Protein AF-A0A1L7AGB0-F1 (afdb_monomer_lite)

Radius of gyration: 13.52 Å; chains: 1; bounding box: 29×33×43 Å

Structure (mmCIF, N/CA/C/O backbone):
data_AF-A0A1L7AGB0-F1
#
_entry.id   AF-A0A1L7AGB0-F1
#
loop_
_atom_site.group_PDB
_atom_site.id
_atom_site.type_symbol
_atom_site.label_atom_id
_atom_site.label_alt_id
_atom_site.label_comp_id
_atom_site.label_asym_id
_atom_site.label_entity_id
_atom_site.label_seq_id
_atom_site.pdbx_PDB_ins_code
_atom_site.Cartn_x
_atom_site.Cartn_y
_atom_site.Cartn_z
_atom_site.occupancy
_atom_site.B_iso_or_equiv
_atom_site.auth_seq_id
_atom_site.auth_comp_id
_atom_site.auth_asym_id
_atom_site.auth_atom_id
_atom_site.pdbx_PDB_model_num
ATOM 1 N N . MET A 1 1 ? 12.593 11.752 -10.319 1.00 77.06 1 MET A N 1
ATOM 2 C CA . MET A 1 1 ? 12.188 11.097 -9.053 1.00 77.06 1 MET A CA 1
ATOM 3 C C . MET A 1 1 ? 11.734 9.682 -9.376 1.00 77.06 1 MET A C 1
ATOM 5 O O . MET A 1 1 ? 11.074 9.529 -10.400 1.00 77.06 1 MET A O 1
ATOM 9 N N . PRO A 1 2 ? 12.125 8.665 -8.591 1.00 89.19 2 PRO A N 1
ATOM 10 C CA . PRO A 1 2 ? 11.697 7.292 -8.832 1.00 89.19 2 PRO A CA 1
ATOM 11 C C . PRO A 1 2 ? 10.186 7.118 -8.624 1.00 89.19 2 PRO A C 1
ATOM 13 O O . PRO A 1 2 ? 9.557 7.834 -7.844 1.00 89.19 2 PRO A O 1
ATOM 16 N N . SER A 1 3 ? 9.611 6.159 -9.348 1.00 91.56 3 SER A N 1
ATOM 17 C CA . SER A 1 3 ? 8.226 5.729 -9.160 1.00 91.56 3 SER A CA 1
ATOM 18 C C . SER A 1 3 ? 8.193 4.446 -8.343 1.00 91.56 3 SER A C 1
ATOM 20 O O . SER A 1 3 ? 9.056 3.584 -8.495 1.00 91.56 3 SER A O 1
ATOM 22 N N . PHE A 1 4 ? 7.177 4.306 -7.506 1.00 94.38 4 PHE A N 1
ATOM 23 C CA . PHE A 1 4 ? 6.950 3.132 -6.680 1.00 94.38 4 PHE A CA 1
ATOM 24 C C . PHE A 1 4 ? 5.540 2.613 -6.905 1.00 94.38 4 PHE A C 1
ATOM 26 O O . PHE A 1 4 ? 4.594 3.392 -7.021 1.00 94.38 4 PHE A O 1
ATOM 33 N N . ARG A 1 5 ? 5.410 1.291 -6.951 1.00 95.00 5 ARG A N 1
ATOM 34 C CA . ARG A 1 5 ? 4.146 0.568 -7.005 1.00 95.00 5 ARG A CA 1
ATOM 35 C C . ARG A 1 5 ? 3.895 -0.091 -5.661 1.00 95.00 5 ARG A C 1
ATOM 37 O O . ARG A 1 5 ? 4.692 -0.913 -5.218 1.00 95.00 5 ARG A O 1
ATOM 44 N N . LEU A 1 6 ? 2.787 0.265 -5.033 1.00 94.94 6 LEU A N 1
ATOM 45 C CA . LEU A 1 6 ? 2.278 -0.355 -3.827 1.00 94.94 6 LEU A CA 1
ATOM 46 C C . LEU A 1 6 ? 1.229 -1.388 -4.228 1.00 94.94 6 LEU A C 1
ATOM 48 O O . LEU A 1 6 ? 0.219 -1.061 -4.854 1.00 94.94 6 LEU A O 1
ATOM 52 N N . VAL A 1 7 ? 1.497 -2.641 -3.877 1.00 94.69 7 VAL A N 1
ATOM 53 C CA . VAL A 1 7 ? 0.666 -3.795 -4.216 1.00 94.69 7 VAL A CA 1
ATOM 54 C C . VAL A 1 7 ? 0.081 -4.366 -2.925 1.00 94.69 7 VAL A C 1
ATOM 56 O O . VAL A 1 7 ? 0.822 -4.957 -2.133 1.00 94.69 7 VAL A O 1
ATOM 59 N N . PRO A 1 8 ? -1.230 -4.197 -2.685 1.00 93.62 8 PRO A N 1
ATOM 60 C CA . PRO A 1 8 ? -1.932 -4.908 -1.625 1.00 93.62 8 PRO A CA 1
ATOM 61 C C . PRO A 1 8 ? -1.753 -6.418 -1.765 1.00 93.62 8 PRO A C 1
ATOM 63 O O . PRO A 1 8 ? -1.877 -6.960 -2.864 1.00 93.62 8 PRO A O 1
ATOM 66 N N . LEU A 1 9 ? -1.482 -7.114 -0.664 1.00 92.25 9 LEU A N 1
ATOM 67 C CA . LEU A 1 9 ? -1.395 -8.570 -0.669 1.00 92.25 9 LEU A CA 1
ATOM 68 C C . LEU A 1 9 ? -2.813 -9.164 -0.711 1.00 92.25 9 LEU A C 1
ATOM 70 O O . LEU A 1 9 ? -3.547 -9.011 0.268 1.00 92.25 9 LEU A O 1
ATOM 74 N N . PRO A 1 10 ? -3.208 -9.878 -1.788 1.00 87.75 10 PRO A N 1
ATOM 75 C CA . PRO A 1 10 ? -4.593 -10.325 -1.977 1.00 87.75 10 PRO A CA 1
ATOM 76 C C . PRO A 1 10 ? -5.112 -11.196 -0.829 1.00 87.75 10 PRO A C 1
ATOM 78 O O . PRO A 1 10 ? -6.257 -11.064 -0.408 1.00 87.75 10 PRO A O 1
ATOM 81 N N . SER A 1 11 ? -4.246 -12.045 -0.268 1.00 90.81 11 SER A N 1
ATOM 82 C CA . SER A 1 11 ? -4.578 -12.942 0.845 1.00 90.81 11 SER A CA 1
ATOM 83 C C . SER A 1 11 ? -4.812 -12.228 2.182 1.00 90.81 11 SER A C 1
ATOM 85 O O . SER A 1 11 ? -5.231 -12.872 3.137 1.00 90.81 11 SER A O 1
ATOM 87 N N . LEU A 1 12 ? -4.507 -10.929 2.275 1.00 91.81 12 LEU A N 1
ATOM 88 C CA . LEU A 1 12 ? -4.601 -10.128 3.499 1.00 91.81 12 LEU A CA 1
ATOM 89 C C . LEU A 1 12 ? -5.536 -8.922 3.338 1.00 91.81 12 LEU A C 1
ATOM 91 O O . LEU A 1 12 ? -5.533 -8.036 4.187 1.00 91.81 12 LEU A O 1
ATOM 95 N N . LEU A 1 13 ?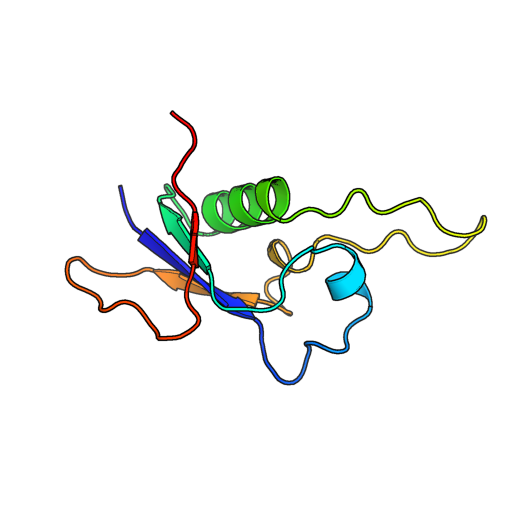 -6.345 -8.882 2.274 1.00 88.06 13 LEU A N 1
ATOM 96 C CA . LEU A 1 13 ? -7.333 -7.818 2.058 1.00 88.06 13 LEU A CA 1
ATOM 97 C C . LEU A 1 13 ? -8.492 -7.845 3.065 1.00 88.06 13 LEU A C 1
ATOM 99 O O . LEU A 1 13 ? -9.145 -6.825 3.262 1.00 88.06 13 LEU A O 1
ATOM 103 N N . ASP A 1 14 ? -8.726 -8.983 3.721 1.00 88.75 14 ASP A N 1
ATOM 104 C CA . ASP A 1 14 ? -9.719 -9.123 4.796 1.00 88.75 14 ASP A CA 1
ATOM 105 C C . ASP A 1 14 ? -9.197 -8.614 6.158 1.00 88.75 14 ASP A C 1
ATOM 107 O O . ASP A 1 14 ? -9.932 -8.582 7.143 1.00 88.75 14 ASP A O 1
ATOM 111 N N . ASP A 1 15 ? -7.924 -8.196 6.243 1.00 89.25 15 ASP A N 1
ATOM 112 C CA . ASP A 1 15 ? -7.356 -7.665 7.485 1.00 89.25 15 ASP A CA 1
ATOM 113 C C . ASP A 1 15 ? -8.117 -6.399 7.935 1.00 89.25 15 ASP A C 1
ATOM 115 O O . ASP A 1 15 ? -8.364 -5.503 7.119 1.00 89.25 15 ASP A O 1
ATOM 119 N N . PRO A 1 16 ? -8.483 -6.280 9.227 1.00 86.75 16 PRO A N 1
ATOM 120 C CA . PRO A 1 16 ? -9.271 -5.156 9.730 1.00 86.75 16 PRO A CA 1
ATOM 121 C C . PRO A 1 16 ? -8.609 -3.792 9.510 1.00 86.75 16 PRO A C 1
ATOM 123 O O . PRO A 1 16 ? -9.322 -2.787 9.449 1.00 86.75 16 PRO A O 1
ATOM 126 N N . ASP A 1 17 ? -7.284 -3.739 9.363 1.00 87.56 17 ASP A N 1
ATOM 127 C CA . ASP A 1 17 ? -6.565 -2.504 9.060 1.00 87.56 17 ASP A CA 1
ATOM 128 C C . ASP A 1 17 ? -6.950 -1.936 7.681 1.00 87.56 17 ASP A C 1
ATOM 130 O O . ASP A 1 17 ? -6.962 -0.719 7.507 1.00 87.56 17 ASP A O 1
ATOM 134 N N . TRP A 1 18 ? -7.396 -2.759 6.719 1.00 89.25 18 TRP A N 1
ATOM 135 C CA . TRP A 1 18 ? -7.889 -2.260 5.426 1.00 89.25 18 TRP A CA 1
ATOM 136 C C . TRP A 1 18 ? -9.123 -1.370 5.533 1.00 89.25 18 TRP A C 1
ATOM 138 O O . TRP A 1 18 ? -9.350 -0.537 4.659 1.00 89.25 18 TRP A O 1
ATOM 148 N N . ARG A 1 19 ? -9.874 -1.458 6.637 1.00 84.94 19 ARG A N 1
ATOM 149 C CA . ARG A 1 19 ? -10.997 -0.549 6.921 1.00 84.94 19 ARG A CA 1
ATOM 150 C C . ARG A 1 19 ? -10.543 0.898 7.126 1.00 84.94 19 ARG A C 1
ATOM 152 O O . ARG A 1 19 ? -11.377 1.798 7.062 1.00 84.94 19 ARG A O 1
ATOM 159 N N . ALA A 1 20 ? -9.251 1.127 7.378 1.00 83.62 20 ALA A N 1
ATOM 160 C CA . ALA A 1 20 ? -8.659 2.458 7.438 1.00 83.62 20 ALA A CA 1
ATOM 161 C C . ALA A 1 20 ? -8.335 3.044 6.055 1.00 83.62 20 ALA A C 1
ATOM 163 O O . ALA A 1 20 ? -7.872 4.181 5.997 1.00 83.62 20 ALA A O 1
ATOM 164 N N . SER A 1 21 ? -8.580 2.329 4.947 1.00 85.81 21 SER A N 1
ATOM 165 C CA . SER A 1 21 ? -8.338 2.850 3.603 1.00 85.81 21 SER A CA 1
ATOM 166 C C . SER A 1 21 ? -9.570 2.865 2.703 1.00 85.81 21 SER A C 1
ATOM 168 O O . SER A 1 21 ? -10.420 1.982 2.750 1.00 85.81 21 SER A O 1
ATOM 170 N N . THR A 1 22 ? -9.640 3.885 1.847 1.00 84.81 22 THR A N 1
ATOM 171 C CA . THR A 1 22 ? -10.699 4.060 0.847 1.00 84.81 22 THR A CA 1
ATOM 172 C C . THR A 1 22 ? -10.538 3.148 -0.372 1.00 84.81 22 THR A C 1
ATOM 174 O O . THR A 1 22 ? -11.480 3.009 -1.153 1.00 84.81 22 THR A O 1
ATOM 177 N N . ARG A 1 23 ? -9.365 2.524 -0.561 1.00 86.75 23 ARG A N 1
ATOM 178 C CA . ARG A 1 23 ? -9.055 1.677 -1.721 1.00 86.75 23 ARG A CA 1
ATOM 179 C C . ARG A 1 23 ? -8.235 0.452 -1.311 1.00 86.75 23 ARG A C 1
ATOM 181 O O . ARG A 1 23 ? -7.384 0.534 -0.437 1.00 86.75 23 ARG A O 1
ATOM 188 N N . GLN A 1 24 ? -8.464 -0.664 -2.003 1.00 89.88 24 GLN A N 1
ATOM 189 C CA . GLN A 1 24 ? -7.765 -1.948 -1.819 1.00 89.88 24 GLN A CA 1
ATOM 190 C C . G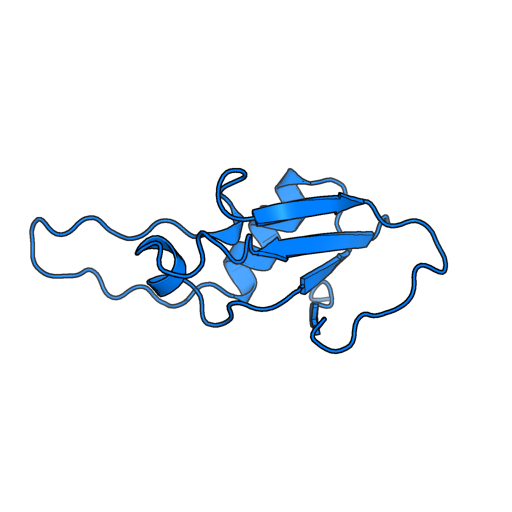LN A 1 24 ? -7.126 -2.467 -3.128 1.00 89.88 24 GLN A C 1
ATOM 192 O O . GLN A 1 24 ? -6.979 -3.669 -3.322 1.00 89.88 24 GLN A O 1
ATOM 197 N N . GLY A 1 25 ? -6.787 -1.563 -4.052 1.00 90.88 25 GLY A N 1
ATOM 198 C CA . GLY A 1 25 ? -6.249 -1.867 -5.388 1.00 90.88 25 GLY A CA 1
ATOM 199 C C . GLY A 1 25 ? -4.806 -1.396 -5.559 1.00 90.88 25 GLY A C 1
ATOM 200 O O . GLY A 1 25 ? -4.250 -0.774 -4.663 1.00 90.88 25 GLY A O 1
ATOM 201 N N . ILE A 1 26 ? -4.184 -1.663 -6.705 1.00 94.38 26 ILE A N 1
ATOM 202 C CA . ILE A 1 26 ? -2.772 -1.310 -6.934 1.00 94.38 26 ILE A CA 1
ATOM 203 C C . ILE A 1 26 ? -2.614 0.214 -7.045 1.00 94.38 26 ILE A C 1
ATOM 205 O O . ILE A 1 26 ? -3.449 0.899 -7.641 1.00 94.38 26 ILE A O 1
ATOM 209 N N . VAL A 1 27 ?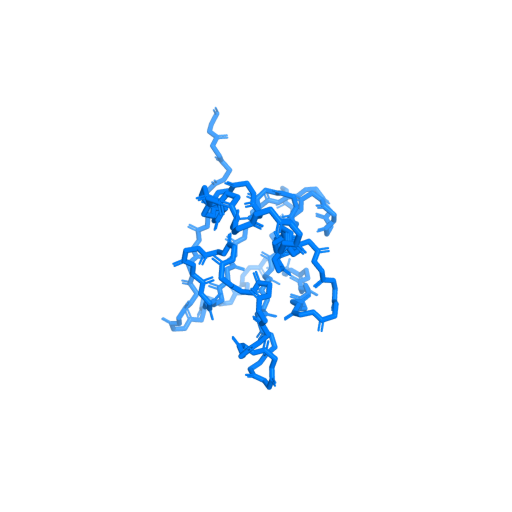 -1.536 0.752 -6.474 1.00 94.25 27 VAL A N 1
ATOM 210 C CA . VAL A 1 27 ? -1.249 2.192 -6.476 1.00 94.25 27 VAL A CA 1
ATOM 211 C C . VAL A 1 27 ? 0.158 2.452 -6.987 1.00 94.25 27 VAL A C 1
ATOM 213 O O . VAL A 1 27 ? 1.108 1.817 -6.541 1.00 94.25 27 VAL A O 1
ATOM 216 N N . ARG A 1 28 ? 0.313 3.431 -7.874 1.00 93.62 28 ARG A N 1
ATOM 217 C CA . ARG A 1 28 ? 1.601 3.956 -8.328 1.00 93.62 28 ARG A CA 1
ATOM 218 C C . ARG A 1 28 ? 1.766 5.388 -7.861 1.00 93.62 28 ARG A C 1
ATOM 220 O O . ARG A 1 28 ? 0.860 6.197 -8.031 1.00 93.62 28 ARG A O 1
ATOM 227 N N . ILE A 1 29 ? 2.924 5.710 -7.302 1.00 92.69 29 ILE A N 1
ATOM 228 C CA . ILE A 1 29 ? 3.228 7.045 -6.789 1.00 92.69 29 ILE A CA 1
ATOM 229 C C . ILE A 1 29 ? 4.684 7.413 -7.047 1.00 92.69 29 ILE A C 1
ATOM 231 O O . ILE A 1 29 ? 5.561 6.551 -7.106 1.00 92.69 29 ILE A O 1
ATOM 235 N N . VAL A 1 30 ? 4.954 8.708 -7.178 1.00 92.00 30 VAL A N 1
ATOM 236 C CA . VAL A 1 30 ? 6.319 9.235 -7.247 1.00 92.00 30 VAL A CA 1
ATOM 237 C C . VAL A 1 30 ? 6.782 9.627 -5.843 1.00 92.00 30 VAL A C 1
ATOM 239 O O . VAL A 1 30 ? 6.172 10.468 -5.173 1.00 92.00 30 VAL A O 1
ATOM 242 N N . ALA A 1 31 ? 7.890 9.039 -5.403 1.00 91.44 31 ALA A N 1
ATOM 243 C CA . ALA A 1 31 ? 8.468 9.284 -4.088 1.00 91.44 31 ALA A CA 1
ATOM 244 C C . ALA A 1 31 ? 9.999 9.240 -4.144 1.00 91.44 31 ALA A C 1
ATOM 246 O O . ALA A 1 31 ? 10.579 8.857 -5.158 1.00 91.44 31 ALA A O 1
ATOM 247 N N . SER A 1 32 ? 10.664 9.662 -3.073 1.00 90.69 32 SER A N 1
ATOM 248 C CA . SER A 1 32 ? 12.124 9.540 -2.959 1.00 90.69 32 SER A CA 1
ATOM 249 C C . SER A 1 32 ? 12.562 8.113 -2.611 1.00 90.69 32 SER A C 1
ATOM 251 O O . SER A 1 32 ? 13.593 7.647 -3.095 1.00 90.69 32 SER A O 1
ATOM 253 N N . ASP A 1 33 ? 11.757 7.422 -1.809 1.00 92.62 33 ASP A N 1
ATOM 254 C CA . ASP A 1 33 ? 12.051 6.136 -1.182 1.00 92.62 33 ASP A CA 1
ATOM 255 C C . ASP A 1 33 ? 10.743 5.412 -0.810 1.00 92.62 33 ASP A C 1
ATOM 257 O O . ASP A 1 33 ? 9.644 5.963 -0.937 1.00 92.62 33 ASP A O 1
ATOM 261 N N . GLU A 1 34 ? 10.863 4.153 -0.385 1.00 93.25 34 GLU A N 1
ATOM 262 C CA . GLU A 1 34 ? 9.716 3.298 -0.066 1.00 93.25 34 GLU A CA 1
ATOM 263 C C . GLU A 1 34 ? 8.909 3.813 1.131 1.00 93.25 34 GLU A C 1
ATOM 265 O O . GLU A 1 34 ? 7.684 3.715 1.125 1.00 93.25 34 GLU A O 1
ATOM 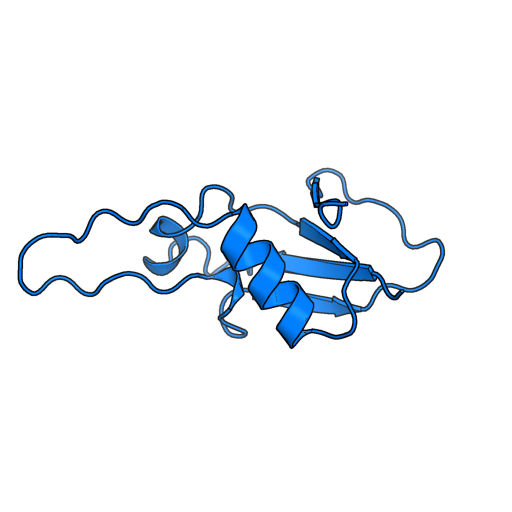270 N N . GLU A 1 35 ? 9.570 4.378 2.143 1.00 92.19 35 GLU A N 1
ATOM 271 C CA . GLU A 1 35 ? 8.909 4.901 3.342 1.00 92.19 35 GLU A CA 1
ATOM 272 C C . GLU A 1 35 ? 8.057 6.122 2.987 1.00 92.19 35 GLU A C 1
ATOM 274 O O . GLU A 1 35 ? 6.866 6.169 3.301 1.00 92.19 35 GLU A O 1
ATOM 279 N N . GLN A 1 36 ? 8.617 7.052 2.211 1.00 91.81 36 GLN A N 1
ATOM 280 C CA . GLN A 1 36 ? 7.880 8.197 1.692 1.00 91.81 36 GLN A CA 1
ATOM 281 C C . GLN A 1 36 ? 6.726 7.767 0.773 1.00 91.81 36 GLN A C 1
ATOM 283 O O . GLN A 1 36 ? 5.654 8.372 0.813 1.00 91.81 36 GLN A O 1
ATOM 288 N N . ALA A 1 37 ? 6.915 6.731 -0.054 1.00 92.94 37 ALA A N 1
ATOM 289 C CA . ALA A 1 37 ? 5.846 6.203 -0.899 1.00 92.94 37 ALA A CA 1
ATOM 290 C C . ALA A 1 37 ? 4.671 5.705 -0.044 1.00 92.94 37 ALA A C 1
ATOM 292 O O . ALA A 1 37 ? 3.525 6.063 -0.306 1.00 92.94 37 ALA A O 1
ATOM 293 N N . ARG A 1 38 ? 4.951 4.943 1.018 1.00 93.12 38 ARG A N 1
ATOM 294 C CA . ARG A 1 38 ? 3.933 4.454 1.958 1.00 93.12 38 ARG A CA 1
ATOM 295 C C . ARG A 1 38 ? 3.215 5.579 2.682 1.00 93.12 38 ARG A C 1
ATOM 297 O O . ARG A 1 38 ? 1.988 5.574 2.694 1.00 93.12 38 ARG A O 1
ATOM 304 N N . ALA A 1 39 ? 3.954 6.540 3.231 1.00 91.25 39 ALA A N 1
ATOM 305 C CA . ALA A 1 39 ? 3.382 7.671 3.954 1.00 91.25 39 ALA A CA 1
ATOM 306 C C . ALA A 1 39 ? 2.436 8.491 3.063 1.00 91.25 39 ALA A C 1
ATOM 308 O O . ALA A 1 39 ? 1.309 8.774 3.454 1.00 91.25 39 ALA A O 1
ATOM 309 N N . LYS A 1 40 ? 2.842 8.788 1.822 1.00 91.38 40 LYS A N 1
ATOM 310 C CA . LYS A 1 40 ? 2.003 9.528 0.869 1.00 91.38 40 LYS A CA 1
ATOM 311 C C . LYS A 1 40 ? 0.743 8.764 0.468 1.00 91.38 40 LYS A C 1
ATOM 313 O O . LYS A 1 40 ? -0.339 9.338 0.446 1.00 91.38 40 LYS A O 1
ATOM 318 N N . VAL A 1 41 ? 0.860 7.471 0.147 1.00 91.38 41 VAL A N 1
ATOM 319 C CA . VAL A 1 41 ? -0.326 6.664 -0.189 1.00 91.38 41 VAL A CA 1
ATOM 320 C C . VAL A 1 41 ? -1.247 6.535 1.023 1.00 91.38 41 VAL A C 1
ATOM 322 O O . VAL A 1 41 ? -2.461 6.638 0.870 1.00 91.38 41 VAL A O 1
ATOM 325 N N . SER A 1 42 ? -0.675 6.353 2.216 1.00 90.12 42 SER A N 1
ATOM 326 C CA . SER A 1 42 ? -1.409 6.338 3.480 1.00 90.12 42 SER A CA 1
ATOM 327 C C . SER A 1 42 ? -2.206 7.618 3.669 1.00 90.12 42 SER A C 1
ATOM 329 O O . SER A 1 42 ? -3.395 7.533 3.922 1.00 90.12 42 SER A O 1
ATOM 331 N N . GLU A 1 43 ? -1.592 8.784 3.478 1.00 88.38 43 GLU A N 1
ATOM 332 C CA . GLU A 1 43 ? -2.245 10.084 3.631 1.00 88.38 43 GLU A CA 1
ATOM 333 C C . GLU A 1 43 ? -3.379 10.289 2.618 1.00 88.38 43 GLU A C 1
ATOM 335 O O . GLU A 1 43 ? -4.498 10.626 3.001 1.00 88.38 43 GLU A O 1
ATOM 340 N N . VAL A 1 44 ? -3.128 10.011 1.335 1.00 88.12 44 VAL A N 1
ATOM 341 C CA . VAL A 1 44 ? -4.113 10.220 0.259 1.00 88.12 44 VAL A CA 1
ATOM 342 C C . VAL A 1 44 ? -5.280 9.232 0.342 1.00 88.12 44 VAL A C 1
ATOM 344 O O . VAL A 1 44 ? -6.424 9.583 0.053 1.00 88.12 44 VAL A O 1
ATOM 347 N N . LEU A 1 45 ? -5.007 7.979 0.715 1.00 87.81 45 LEU A N 1
ATOM 348 C CA . LEU A 1 45 ? -6.009 6.912 0.796 1.00 87.81 45 LEU A CA 1
ATOM 349 C C . LEU A 1 45 ? -6.477 6.637 2.225 1.00 87.81 45 LEU A C 1
ATOM 351 O O . LEU A 1 45 ? -7.211 5.662 2.438 1.00 87.81 45 LEU A O 1
ATOM 355 N N . ALA A 1 46 ? -6.079 7.468 3.190 1.00 81.44 46 ALA A N 1
ATOM 356 C CA . ALA A 1 46 ? -6.571 7.401 4.553 1.00 81.44 46 ALA A CA 1
ATOM 357 C C . ALA A 1 46 ? -8.076 7.635 4.529 1.00 81.44 46 ALA A C 1
ATOM 359 O O . ALA A 1 46 ? -8.585 8.668 4.095 1.00 81.44 46 ALA A O 1
ATOM 360 N N . THR A 1 47 ? -8.815 6.669 5.052 1.00 72.62 47 THR A N 1
ATOM 361 C CA . THR A 1 47 ? -10.166 6.952 5.513 1.00 72.62 47 THR A CA 1
ATOM 362 C C . THR A 1 47 ? -10.038 7.678 6.839 1.00 72.62 47 THR A C 1
ATOM 364 O O . THR A 1 47 ? -9.234 7.280 7.681 1.00 72.62 47 THR A O 1
ATOM 367 N N . ALA A 1 48 ? -10.854 8.711 7.062 1.00 61.12 48 ALA A N 1
ATOM 368 C CA . ALA A 1 48 ? -11.075 9.247 8.398 1.00 61.12 48 ALA A CA 1
ATOM 369 C C . ALA A 1 48 ? -11.661 8.122 9.265 1.00 61.12 48 ALA A C 1
ATOM 371 O O . ALA A 1 48 ? -12.880 7.936 9.329 1.00 61.12 48 ALA A O 1
ATOM 372 N N . ALA A 1 49 ? -10.786 7.306 9.851 1.00 56.31 49 ALA A N 1
ATOM 373 C CA . ALA A 1 49 ? -11.159 6.205 10.707 1.00 56.31 49 ALA A CA 1
ATOM 374 C C . ALA A 1 49 ? -11.908 6.825 11.882 1.00 56.31 49 ALA A C 1
ATOM 376 O O . ALA A 1 49 ? -11.324 7.496 12.734 1.00 56.31 49 ALA A O 1
ATOM 377 N N . LYS A 1 50 ? -13.235 6.673 11.891 1.00 55.69 50 LYS A N 1
ATOM 378 C CA . LYS A 1 50 ? -14.025 7.078 13.047 1.00 55.69 50 LYS A CA 1
ATOM 379 C C . LYS A 1 50 ? -13.519 6.230 14.210 1.00 55.69 50 LYS A C 1
ATOM 381 O O . LYS A 1 50 ? -13.513 5.006 14.060 1.00 55.69 50 LYS A O 1
ATOM 386 N N . PRO A 1 51 ? -13.080 6.832 15.329 1.00 55.34 51 PRO A N 1
ATOM 387 C CA . PRO A 1 51 ? -12.749 6.046 16.501 1.00 55.34 51 PRO A CA 1
ATOM 388 C C . PRO A 1 51 ? -13.967 5.179 16.823 1.00 55.34 51 PRO A C 1
ATOM 390 O O . PRO A 1 51 ? -15.097 5.674 16.885 1.00 55.34 51 PRO A O 1
ATOM 393 N N . GLY A 1 52 ? -13.732 3.870 16.908 1.00 60.69 52 GLY A N 1
ATOM 394 C CA . GLY A 1 52 ? -14.757 2.895 17.245 1.00 60.69 52 GLY A CA 1
ATOM 395 C C . GLY A 1 52 ? -15.273 3.092 18.669 1.00 60.69 52 GLY A C 1
ATOM 396 O O . GLY A 1 52 ? -15.032 4.109 19.327 1.00 60.69 52 GLY A O 1
ATOM 397 N N . LYS A 1 53 ? -15.995 2.093 19.181 1.00 66.31 53 LYS A N 1
ATOM 398 C CA . LYS A 1 53 ? -16.421 2.095 20.588 1.00 66.31 53 LYS A CA 1
ATOM 399 C C . LYS A 1 53 ? -15.203 2.256 21.518 1.00 66.31 53 LYS A C 1
ATOM 401 O O . LYS A 1 53 ? -14.115 1.799 21.170 1.00 66.31 53 LYS A O 1
ATOM 406 N N . PRO A 1 54 ? -15.366 2.848 22.715 1.00 60.31 54 PRO A N 1
ATOM 407 C CA . PRO A 1 54 ? -14.284 2.905 23.692 1.00 60.31 54 PRO A CA 1
ATOM 408 C C . PRO A 1 54 ? -13.729 1.495 23.957 1.00 60.31 54 PRO A C 1
ATOM 410 O O . PRO A 1 54 ? -14.482 0.599 24.335 1.00 60.31 54 PRO A O 1
ATOM 413 N N . GLY A 1 55 ? -12.426 1.303 23.724 1.00 69.12 55 GLY A N 1
ATOM 414 C CA . GLY A 1 55 ? -11.735 0.008 23.827 1.00 69.12 55 GLY A CA 1
ATOM 415 C C . GLY A 1 55 ? -11.510 -0.724 22.497 1.00 69.12 55 GLY A C 1
ATOM 416 O O . GLY A 1 55 ? -10.787 -1.717 22.472 1.00 69.12 55 GLY A O 1
ATOM 417 N N . GLU A 1 56 ? -12.078 -0.242 21.390 1.00 70.25 56 GLU A N 1
ATOM 418 C CA . GLU A 1 56 ? -11.806 -0.772 20.054 1.00 70.25 56 GLU A CA 1
ATOM 419 C C . GLU A 1 56 ? -10.462 -0.237 19.538 1.00 70.25 56 GLU A C 1
ATOM 421 O O . GLU A 1 56 ? -10.161 0.955 19.647 1.00 70.25 56 GLU A O 1
ATOM 426 N N . ARG A 1 57 ? -9.624 -1.128 18.999 1.00 73.19 57 ARG A N 1
ATOM 427 C CA . ARG A 1 57 ? -8.336 -0.751 18.407 1.00 73.19 57 ARG A CA 1
ATOM 428 C C . ARG A 1 57 ? -8.589 0.159 17.204 1.00 73.19 57 ARG A C 1
ATOM 430 O O . ARG A 1 57 ? -9.324 -0.221 16.297 1.00 73.19 57 ARG A O 1
ATOM 437 N N . VAL A 1 58 ? -7.942 1.324 17.176 1.00 71.00 58 VAL A N 1
ATOM 438 C CA . VAL A 1 58 ? -7.929 2.185 15.987 1.00 71.00 58 VAL A CA 1
ATOM 439 C C . VAL A 1 58 ? -7.144 1.454 14.890 1.00 71.00 58 VAL A C 1
ATOM 441 O O . VAL A 1 58 ? -5.985 1.103 15.136 1.00 71.00 58 VAL A O 1
ATOM 444 N N . PRO A 1 59 ? -7.752 1.168 13.725 1.00 72.94 59 PRO A N 1
ATOM 445 C CA . PRO A 1 59 ? -7.053 0.495 12.640 1.00 72.94 59 PRO A CA 1
ATOM 446 C C . PRO A 1 59 ? -5.905 1.377 12.146 1.00 72.94 59 PRO A C 1
ATOM 448 O O . PRO A 1 59 ? -6.054 2.592 11.995 1.00 72.94 59 PRO A O 1
ATOM 451 N N . THR A 1 60 ? -4.742 0.766 11.951 1.00 81.75 60 THR A N 1
ATOM 452 C CA . THR A 1 60 ? -3.559 1.453 11.422 1.00 81.75 60 THR A CA 1
ATOM 453 C C . THR A 1 60 ? -3.629 1.418 9.904 1.00 81.75 60 THR A C 1
ATOM 455 O O . THR A 1 60 ? -4.095 0.430 9.343 1.00 81.75 60 THR A O 1
ATOM 458 N N . SER A 1 61 ? -3.161 2.462 9.219 1.00 87.88 61 SER A N 1
ATOM 459 C CA . SER A 1 61 ? -3.189 2.478 7.756 1.00 87.88 61 SER A CA 1
ATOM 460 C C . SER A 1 61 ? -2.495 1.237 7.177 1.00 87.88 61 SER A C 1
ATOM 462 O O . SER A 1 61 ? -1.358 0.936 7.557 1.00 87.88 61 SER A O 1
ATOM 464 N N . PRO A 1 62 ? -3.144 0.487 6.270 1.00 91.94 62 PRO A N 1
ATOM 465 C CA . PRO A 1 62 ? -2.574 -0.734 5.708 1.00 91.94 62 PRO A CA 1
ATOM 466 C C . PRO A 1 62 ? -1.372 -0.430 4.801 1.00 91.94 62 PRO A C 1
ATOM 468 O O . PRO A 1 62 ? -0.462 -1.247 4.680 1.00 91.94 62 PRO A O 1
ATOM 471 N N . TRP A 1 63 ? -1.327 0.767 4.212 1.00 92.44 63 TRP A N 1
ATOM 472 C CA . TRP A 1 63 ? -0.280 1.211 3.289 1.00 92.44 63 TRP A CA 1
ATOM 473 C C . TRP A 1 63 ? 1.084 1.381 3.957 1.00 92.44 63 TRP A C 1
ATOM 475 O O . TRP A 1 63 ? 2.117 1.107 3.343 1.00 92.44 63 TRP A O 1
ATOM 485 N N . GLU A 1 64 ? 1.090 1.746 5.238 1.00 91.31 64 GLU A N 1
ATOM 486 C CA . GLU A 1 64 ? 2.304 1.866 6.055 1.00 91.31 64 GLU A CA 1
ATOM 487 C C . GLU A 1 64 ? 2.810 0.509 6.548 1.00 91.31 64 GLU A C 1
ATOM 489 O O . GLU A 1 64 ? 3.933 0.398 7.034 1.00 91.31 64 GLU A O 1
ATOM 494 N N . GLN A 1 65 ? 2.014 -0.551 6.388 1.00 91.06 65 GLN A N 1
ATOM 495 C CA . GLN A 1 65 ? 2.341 -1.870 6.900 1.00 91.06 65 GLN A CA 1
ATOM 496 C C . GLN A 1 65 ? 2.988 -2.745 5.814 1.00 91.06 65 GLN A C 1
ATOM 498 O O . GLN A 1 65 ? 2.296 -3.233 4.913 1.00 91.06 65 GLN A O 1
ATOM 503 N N . PRO A 1 66 ? 4.294 -3.064 5.918 1.00 91.50 66 PRO A N 1
ATOM 504 C CA . PRO A 1 66 ? 4.970 -3.917 4.937 1.00 91.50 66 PRO A CA 1
ATOM 505 C C . PRO A 1 66 ? 4.419 -5.350 4.912 1.00 91.50 66 PRO A C 1
ATOM 507 O O . PRO A 1 66 ? 4.575 -6.049 3.916 1.00 91.50 66 PRO A O 1
ATOM 510 N N . ARG A 1 67 ? 3.733 -5.778 5.983 1.00 92.88 67 ARG A N 1
ATOM 511 C CA . ARG A 1 67 ? 3.054 -7.080 6.055 1.00 92.88 67 ARG A CA 1
ATOM 512 C C . ARG A 1 67 ? 1.788 -7.161 5.197 1.00 92.88 67 ARG A C 1
ATOM 514 O O . ARG A 1 67 ? 1.340 -8.268 4.954 1.00 92.88 67 ARG A O 1
ATOM 521 N N . LEU A 1 68 ? 1.177 -6.027 4.832 1.00 92.62 68 LEU A N 1
ATOM 522 C CA . LEU A 1 68 ? -0.093 -5.961 4.088 1.00 92.62 68 LEU A CA 1
ATOM 523 C C . LEU A 1 68 ? 0.103 -5.468 2.655 1.00 92.62 68 LEU A C 1
ATOM 525 O O . LEU A 1 68 ? -0.678 -5.820 1.772 1.00 92.62 68 LEU A O 1
ATOM 529 N N . VAL A 1 69 ? 1.135 -4.656 2.426 1.00 95.00 69 VAL A N 1
ATOM 530 C CA . VAL A 1 69 ? 1.393 -4.011 1.141 1.00 95.00 69 VAL A CA 1
ATOM 531 C C . VAL A 1 69 ? 2.855 -4.188 0.757 1.00 95.00 69 VAL A C 1
ATOM 533 O O . VAL A 1 69 ? 3.752 -3.702 1.452 1.00 95.00 69 VAL A O 1
ATOM 536 N N . GLY A 1 70 ? 3.094 -4.830 -0.384 1.00 94.75 70 GLY A N 1
ATOM 537 C CA . GLY A 1 70 ? 4.405 -4.872 -1.024 1.00 94.75 70 GLY A CA 1
ATOM 538 C C . GLY A 1 70 ? 4.715 -3.553 -1.730 1.00 94.75 70 GLY A C 1
ATOM 539 O O . GLY A 1 70 ? 3.812 -2.902 -2.250 1.00 94.75 70 GLY A O 1
ATOM 540 N N . VAL A 1 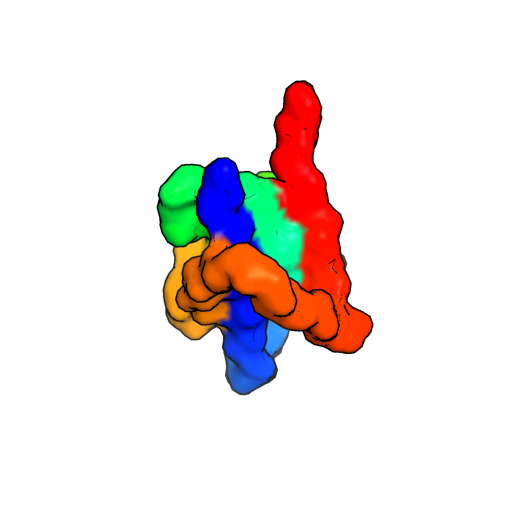71 ? 5.987 -3.159 -1.758 1.00 95.00 71 VAL A N 1
ATOM 541 C CA . VAL A 1 71 ? 6.463 -2.001 -2.526 1.00 95.00 71 VAL A CA 1
ATOM 542 C C . VAL A 1 71 ? 7.433 -2.498 -3.585 1.00 95.00 71 VAL A C 1
ATOM 544 O O . VAL A 1 71 ? 8.293 -3.332 -3.317 1.00 95.00 71 VAL A O 1
ATOM 547 N N . ILE A 1 72 ? 7.269 -1.995 -4.803 1.00 94.38 72 ILE A N 1
ATOM 548 C CA . ILE A 1 72 ? 8.140 -2.288 -5.934 1.00 94.38 72 ILE A CA 1
ATOM 549 C C . ILE A 1 72 ? 8.628 -0.951 -6.472 1.00 94.38 72 ILE A C 1
ATOM 551 O O . ILE A 1 72 ? 7.831 -0.115 -6.898 1.00 94.38 72 ILE A O 1
ATOM 555 N N . ARG A 1 73 ? 9.943 -0.736 -6.454 1.00 94.12 73 ARG A N 1
ATOM 556 C CA . ARG A 1 73 ? 10.546 0.390 -7.164 1.00 94.12 73 ARG A CA 1
ATOM 557 C C . ARG A 1 73 ? 10.476 0.110 -8.660 1.00 94.12 73 ARG A C 1
ATOM 559 O O . ARG A 1 73 ? 10.933 -0.934 -9.109 1.00 94.12 73 ARG A O 1
ATOM 566 N N . LEU A 1 74 ? 9.911 1.044 -9.408 1.00 92.81 74 LEU A N 1
ATOM 567 C CA . LEU A 1 74 ? 9.756 0.931 -10.849 1.00 92.81 74 LEU A CA 1
ATOM 568 C C . LEU A 1 74 ? 10.907 1.625 -11.571 1.00 92.81 74 LEU A C 1
ATOM 570 O O . LEU A 1 74 ? 11.381 2.685 -11.143 1.00 92.81 74 LEU A O 1
ATOM 574 N N . GLU A 1 75 ? 11.309 1.031 -12.686 1.00 89.56 75 GLU A N 1
ATOM 575 C CA . GLU A 1 75 ? 12.214 1.640 -13.652 1.00 89.56 75 GLU A CA 1
ATOM 576 C C . GLU A 1 75 ? 11.438 2.501 -14.661 1.00 89.56 75 GLU A C 1
ATOM 578 O O . GLU A 1 75 ? 10.201 2.497 -14.712 1.00 89.56 75 GLU A O 1
ATOM 583 N N . ASP A 1 76 ? 12.172 3.300 -15.433 1.00 80.94 76 ASP A N 1
ATOM 584 C CA . ASP A 1 76 ? 11.582 4.114 -16.493 1.00 80.94 76 ASP A CA 1
ATOM 585 C C . ASP A 1 76 ? 10.975 3.210 -17.581 1.00 80.94 76 ASP A C 1
AT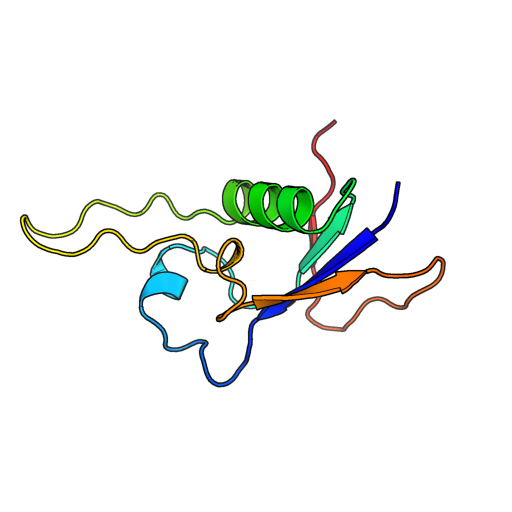OM 587 O O . ASP A 1 76 ? 11.591 2.231 -17.996 1.00 80.94 76 ASP A O 1
ATOM 591 N N . GLY A 1 77 ? 9.749 3.514 -18.014 1.00 82.00 77 GLY A N 1
ATOM 592 C CA . GLY A 1 77 ? 9.031 2.722 -19.022 1.00 82.00 77 GLY A CA 1
ATOM 593 C C . GLY A 1 77 ? 8.207 1.541 -18.491 1.00 82.00 77 GLY A C 1
ATOM 594 O O . GLY A 1 77 ? 7.531 0.889 -19.285 1.00 82.00 77 GLY A O 1
ATOM 595 N N . GLU A 1 78 ? 8.189 1.289 -17.176 1.00 86.81 78 GLU A N 1
ATOM 596 C CA . GLU A 1 78 ? 7.369 0.217 -16.593 1.00 86.81 78 GLU A CA 1
ATOM 597 C C . GLU A 1 78 ? 5.866 0.420 -16.887 1.00 86.81 78 GLU A C 1
ATOM 599 O O . GLU A 1 78 ? 5.320 1.491 -16.563 1.00 86.81 78 GLU A O 1
ATOM 604 N N . PRO A 1 79 ? 5.168 -0.587 -17.453 1.00 88.00 79 PRO A N 1
ATOM 605 C CA . PRO A 1 79 ? 3.792 -0.446 -17.916 1.00 88.00 79 PRO A CA 1
ATOM 606 C C . PRO A 1 79 ? 2.821 -0.226 -16.755 1.00 88.00 79 PRO A C 1
ATOM 608 O O . PRO A 1 79 ? 3.042 -0.699 -15.637 1.00 88.00 79 PRO A O 1
ATOM 611 N N . PHE A 1 80 ? 1.728 0.483 -17.033 1.00 86.19 80 PHE A N 1
ATOM 612 C CA . PHE A 1 80 ? 0.591 0.575 -16.118 1.00 86.19 80 PHE A CA 1
ATOM 613 C C . PHE A 1 80 ? -0.158 -0.759 -16.061 1.00 86.19 80 PHE A C 1
ATOM 615 O O . PHE A 1 80 ? -0.323 -1.423 -17.084 1.00 86.19 80 PHE A O 1
ATOM 622 N N . LEU A 1 81 ? -0.604 -1.148 -14.866 1.00 88.38 81 LEU A N 1
ATOM 623 C CA . LEU A 1 81 ? -1.458 -2.327 -14.685 1.00 88.38 81 LEU A CA 1
ATOM 624 C C . LEU A 1 81 ? -2.939 -1.935 -14.785 1.00 88.38 81 LEU A C 1
ATOM 626 O O . LEU A 1 81 ? -3.300 -0.797 -14.507 1.00 88.38 81 LEU A O 1
ATOM 630 N N . GLU A 1 82 ? -3.798 -2.890 -15.144 1.00 79.75 82 GLU A N 1
ATOM 631 C CA . GLU A 1 82 ? -5.226 -2.651 -15.421 1.00 79.75 82 GLU A CA 1
ATOM 632 C C . GLU A 1 82 ? -6.009 -2.037 -14.239 1.00 79.75 82 GLU A C 1
ATOM 634 O O . GLU A 1 82 ? -6.895 -1.219 -14.462 1.00 79.75 82 GLU A O 1
ATOM 639 N N . ASP A 1 83 ? -5.654 -2.373 -12.992 1.00 82.81 83 ASP A N 1
ATOM 640 C CA . ASP A 1 83 ? -6.290 -1.844 -11.765 1.00 82.81 83 ASP A CA 1
ATOM 641 C C . ASP A 1 83 ? -5.402 -0.828 -11.008 1.00 82.81 83 ASP A C 1
ATOM 643 O O . ASP A 1 83 ? -5.684 -0.426 -9.873 1.00 82.81 83 ASP A O 1
ATOM 647 N N . GLU A 1 84 ? -4.292 -0.411 -11.621 1.00 90.38 84 GLU A N 1
ATOM 648 C CA . GLU A 1 84 ? -3.370 0.552 -11.025 1.00 90.38 84 GLU A CA 1
ATOM 649 C C . GLU A 1 84 ? -3.912 1.977 -11.133 1.00 90.38 84 GLU A C 1
ATOM 651 O O . GLU A 1 84 ? -4.214 2.464 -12.222 1.00 90.38 84 GLU A O 1
ATOM 656 N N . ILE A 1 85 ? -3.957 2.685 -10.003 1.00 91.06 85 ILE A N 1
ATOM 657 C CA . ILE A 1 85 ? -4.157 4.136 -10.007 1.00 91.06 85 ILE A CA 1
ATOM 658 C C . ILE A 1 85 ? -2.832 4.860 -9.842 1.00 91.06 85 ILE A C 1
ATOM 660 O O . ILE A 1 85 ? -1.993 4.474 -9.030 1.00 91.06 85 ILE A O 1
ATOM 664 N N . PHE A 1 86 ? -2.665 5.952 -10.581 1.00 89.25 86 PHE A N 1
ATOM 665 C CA . PHE A 1 86 ? -1.572 6.880 -10.344 1.00 89.25 86 PHE A CA 1
ATOM 666 C C . PHE A 1 86 ? -2.003 7.939 -9.332 1.00 89.25 86 PHE A C 1
ATOM 668 O O . PHE A 1 86 ? -2.937 8.699 -9.588 1.00 89.25 86 PHE A O 1
ATOM 675 N N . LEU A 1 87 ? -1.304 8.011 -8.204 1.00 87.00 87 LEU A N 1
ATOM 676 C CA . LEU A 1 87 ? -1.393 9.139 -7.291 1.00 87.00 87 LEU A CA 1
ATOM 677 C C . LEU A 1 87 ? -0.311 10.138 -7.686 1.00 87.00 87 LEU A C 1
ATOM 679 O O . LEU A 1 87 ? 0.887 9.888 -7.516 1.00 87.00 87 LEU A O 1
ATOM 683 N N . ALA A 1 88 ? -0.740 11.260 -8.259 1.00 76.50 88 ALA A N 1
ATOM 684 C CA . ALA A 1 88 ? 0.164 12.366 -8.513 1.00 76.50 88 ALA A CA 1
ATOM 685 C C . ALA A 1 88 ? 0.700 12.885 -7.167 1.00 76.50 88 ALA A C 1
ATOM 687 O O . ALA A 1 88 ? -0.080 13.002 -6.220 1.00 76.50 88 ALA A O 1
ATOM 688 N N . PRO A 1 89 ? 2.002 13.199 -7.050 1.00 63.78 89 PRO A N 1
ATOM 689 C CA . PRO A 1 89 ? 2.447 14.029 -5.942 1.00 63.78 89 PRO A CA 1
ATOM 690 C C . PRO A 1 89 ? 1.699 15.363 -6.070 1.00 63.78 89 PRO A C 1
ATOM 692 O O . PRO A 1 89 ? 1.778 15.991 -7.127 1.00 63.78 89 PRO A O 1
ATOM 695 N N . GLU A 1 90 ? 0.916 15.752 -5.062 1.00 61.50 90 GLU A N 1
ATOM 696 C CA . GLU A 1 90 ? 0.319 17.091 -5.038 1.00 61.50 90 GLU A CA 1
ATOM 697 C C . GLU A 1 90 ? 1.423 18.148 -5.249 1.00 61.50 90 GLU A C 1
ATOM 699 O O . GLU A 1 90 ? 2.559 17.967 -4.795 1.00 61.50 90 GLU A O 1
ATOM 704 N N . ALA A 1 91 ? 1.094 19.165 -6.052 1.00 44.22 91 ALA A N 1
ATOM 705 C CA . ALA A 1 91 ? 2.004 20.177 -6.595 1.00 44.22 91 ALA A CA 1
ATOM 706 C C . ALA A 1 91 ? 2.510 21.179 -5.548 1.00 44.22 91 ALA A C 1
ATOM 708 O O . ALA A 1 91 ? 1.734 21.517 -4.627 1.00 44.22 91 ALA A O 1
#

pLDDT: mean 85.02, std 11.21, range [44.22, 95.0]

Sequence (91 aa):
MPSFRLVPLPSLLDDPDWRASTRQGIVRIVASDEEQARAKVSEVLATAAKPGKPGERVPTSPWEQPRLVGVIRLEDGEPFLEDEIFLAPEA

Foldseek 3Di:
DWKKKKAFDPVCCPPPLVVQFPDRFIEMEDDPDLQRVLVVNCVVGGDPQDDDPVVDDRRDHLSNPCVGIPMDTDDPPDDDDPRYDYDYDDD

Organism: NCBI:txid257708

Secondary structure (DSSP, 8-state):
--EEEEEE-GGGTTSGGGGGBS--S-EEEE-SSHHHHHHHHHHHHB------STTPPPPPPGGG-TTTEEEEEEPTTPPPPTTPEEEPPP-